Protein AF-A0A6J4CYH5-F1 (afdb_monomer_lite)

Organism: NCBI:txid104628

Secondary structure (DSSP, 8-state):
----EEEEEES-S-SHHHHHHHHHHHHHHHTT-EEEEEES--TTPPP-SSEE---SHHHHHHHHHHHHHHHHHHHT-TTPPSSS---------THHHHHHHH--SEE-

Foldseek 3Di:
DPAAEEEEEEADCDDDVNVVSVVVQVVCVVVVGRAAYEYLAC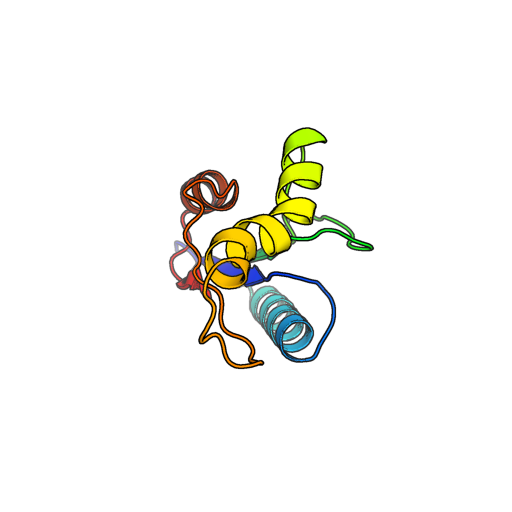VVHDDDPRYHYDDDPVSNVCSVCVQVVQCVVVVPDPPDDDDPDTNPPDPDDPVVVVCVVRVGPYYD

Radius of gyration: 15.73 Å; chains: 1; bounding box: 41×25×41 Å

pLDDT: mean 86.73, std 9.25, range [44.91, 97.38]

Structure (mmCIF, N/CA/C/O backbone):
data_AF-A0A6J4CYH5-F1
#
_entry.id   AF-A0A6J4CYH5-F1
#
loop_
_atom_site.group_PDB
_atom_site.id
_atom_site.type_symbol
_atom_site.label_atom_id
_atom_site.label_alt_id
_atom_site.label_comp_id
_atom_site.label_asym_id
_atom_site.label_entity_id
_atom_site.label_seq_id
_atom_site.pdbx_PDB_ins_code
_atom_site.Cartn_x
_atom_site.Cartn_y
_atom_site.Cartn_z
_atom_site.occupancy
_atom_site.B_iso_or_equiv
_atom_site.auth_seq_id
_atom_site.auth_comp_id
_atom_site.auth_asym_id
_atom_site.auth_atom_id
_atom_site.pdbx_PDB_model_num
ATOM 1 N N . MET A 1 1 ? -22.403 -7.955 15.037 1.00 44.91 1 MET A N 1
ATOM 2 C CA . MET A 1 1 ? -22.289 -8.543 13.686 1.00 44.91 1 MET A CA 1
ATOM 3 C C . MET A 1 1 ? -20.928 -8.140 13.144 1.00 44.91 1 MET A C 1
ATOM 5 O O . MET A 1 1 ? -20.676 -6.944 13.072 1.00 44.91 1 MET A O 1
ATOM 9 N N . LEU A 1 2 ? -20.018 -9.087 12.901 1.00 56.19 2 LEU A N 1
ATOM 10 C CA . LEU A 1 2 ? -18.720 -8.778 12.287 1.00 56.19 2 LEU A CA 1
ATOM 11 C C . LEU A 1 2 ? -18.996 -8.255 10.870 1.00 56.19 2 LEU A C 1
ATOM 13 O O . LEU A 1 2 ? -19.518 -8.988 10.037 1.00 56.19 2 LEU A O 1
ATOM 17 N N . GLY A 1 3 ? -18.769 -6.960 10.646 1.00 81.81 3 GLY A N 1
ATOM 18 C CA . GLY A 1 3 ? -18.928 -6.342 9.331 1.00 81.81 3 GLY A CA 1
ATOM 19 C C . GLY A 1 3 ? -17.804 -6.782 8.395 1.00 81.81 3 GLY A C 1
ATOM 20 O O . GLY A 1 3 ? -16.658 -6.872 8.826 1.00 81.81 3 GLY A O 1
ATOM 21 N N . MET A 1 4 ? -18.146 -7.053 7.134 1.00 92.62 4 MET A N 1
ATOM 22 C CA . MET A 1 4 ? -17.206 -7.467 6.088 1.00 92.62 4 MET A CA 1
ATOM 23 C C . MET A 1 4 ? -16.087 -6.436 5.895 1.00 92.62 4 MET A C 1
ATOM 25 O O . MET A 1 4 ? -16.358 -5.238 5.751 1.00 92.62 4 MET A O 1
ATOM 29 N N . LYS A 1 5 ? -14.847 -6.922 5.829 1.00 96.31 5 LYS A N 1
ATOM 30 C CA . LYS A 1 5 ? -13.636 -6.143 5.582 1.00 96.31 5 LYS A CA 1
ATOM 31 C C . LYS A 1 5 ? -13.126 -6.332 4.165 1.00 96.31 5 LYS A C 1
ATOM 33 O O . LYS A 1 5 ? -12.883 -7.453 3.722 1.00 96.31 5 LYS A O 1
ATOM 38 N N . VAL A 1 6 ? -12.888 -5.222 3.479 1.00 97.25 6 VAL A N 1
ATOM 39 C CA . VAL A 1 6 ? -12.366 -5.206 2.110 1.00 97.25 6 VAL A CA 1
ATOM 40 C C . VAL A 1 6 ? -11.025 -4.494 2.089 1.00 97.25 6 VAL A C 1
ATOM 42 O O . VAL A 1 6 ? -10.894 -3.383 2.601 1.00 97.25 6 VAL A O 1
ATOM 45 N N . LEU A 1 7 ? -10.033 -5.111 1.459 1.00 97.00 7 LEU A N 1
ATOM 46 C CA . LEU A 1 7 ? -8.740 -4.497 1.202 1.00 97.00 7 LEU A CA 1
ATOM 47 C C . LEU A 1 7 ? -8.494 -4.383 -0.302 1.00 97.00 7 LEU A C 1
ATOM 49 O O . LEU A 1 7 ? -8.408 -5.391 -0.996 1.00 97.00 7 LEU A O 1
ATOM 53 N N . HIS A 1 8 ? -8.298 -3.157 -0.778 1.00 95.62 8 HIS A N 1
ATOM 54 C CA . HIS A 1 8 ? -7.874 -2.882 -2.144 1.00 95.62 8 HIS A CA 1
ATOM 55 C C . HIS A 1 8 ? -6.347 -2.787 -2.223 1.00 95.62 8 HIS A C 1
ATOM 57 O O . HIS A 1 8 ? -5.745 -1.974 -1.517 1.00 95.62 8 HIS A O 1
ATOM 63 N N . LEU A 1 9 ? -5.709 -3.575 -3.083 1.00 92.75 9 LEU A N 1
ATOM 64 C CA . LEU A 1 9 ? -4.281 -3.480 -3.370 1.00 92.75 9 LEU A CA 1
ATOM 65 C C . LEU A 1 9 ? -4.077 -2.646 -4.625 1.00 92.75 9 LEU A C 1
ATOM 67 O O . LEU A 1 9 ? -4.536 -2.997 -5.708 1.00 92.75 9 LEU A O 1
ATOM 71 N N . ASN A 1 10 ? -3.366 -1.532 -4.494 1.00 91.00 10 ASN A N 1
ATOM 72 C CA . ASN A 1 10 ? -3.193 -0.616 -5.602 1.00 91.00 10 ASN A CA 1
ATOM 73 C C . ASN A 1 10 ? -1.739 -0.144 -5.715 1.00 91.00 10 ASN A C 1
ATOM 75 O O . ASN A 1 10 ? -1.071 0.156 -4.727 1.00 91.00 10 ASN A O 1
ATOM 79 N N . ALA A 1 11 ? -1.220 -0.104 -6.940 1.00 86.31 11 ALA A N 1
ATOM 80 C CA . ALA A 1 11 ? 0.177 0.244 -7.175 1.00 86.31 11 ALA A CA 1
ATOM 81 C C . ALA A 1 11 ? 0.420 1.758 -7.075 1.00 86.31 11 ALA A C 1
ATOM 83 O O . ALA A 1 11 ? 1.480 2.176 -6.621 1.00 86.31 11 ALA A O 1
ATOM 84 N N . THR A 1 12 ? -0.559 2.562 -7.493 1.00 85.81 12 THR A N 1
ATOM 85 C CA . THR A 1 12 ? -0.471 4.023 -7.641 1.00 85.81 12 THR A CA 1
ATOM 86 C C . THR A 1 12 ? -1.830 4.667 -7.354 1.00 85.81 12 THR A C 1
ATOM 88 O O . THR A 1 12 ? -2.854 3.991 -7.336 1.00 85.81 12 THR A O 1
ATOM 91 N N . LEU A 1 13 ? -1.868 5.984 -7.171 1.00 86.50 13 LEU A N 1
ATOM 92 C CA . LEU A 1 13 ? -3.104 6.772 -7.103 1.00 86.50 13 LEU A CA 1
ATOM 93 C C . LEU A 1 13 ? -3.591 7.276 -8.469 1.00 86.50 13 LEU A C 1
ATOM 95 O O . LEU A 1 13 ? -4.684 7.836 -8.578 1.00 86.50 13 LEU A O 1
ATOM 99 N N . THR A 1 14 ? -2.793 7.098 -9.518 1.00 86.38 14 THR A N 1
ATOM 100 C CA . THR A 1 14 ? -3.053 7.657 -10.847 1.00 86.38 14 THR A CA 1
ATOM 101 C C . THR A 1 14 ? -3.501 6.593 -11.850 1.00 86.38 14 THR A C 1
ATOM 103 O O . THR A 1 14 ? -3.200 5.408 -11.721 1.00 86.38 14 THR A O 1
ATOM 106 N N . GLY A 1 15 ? -4.235 7.022 -12.879 1.00 88.69 15 GLY A N 1
ATOM 107 C CA . GLY A 1 15 ? -4.754 6.140 -13.927 1.00 88.69 15 GLY A CA 1
ATOM 108 C C . GLY A 1 15 ? -6.134 5.547 -13.623 1.00 88.69 15 GLY A C 1
ATOM 109 O O . GLY A 1 15 ? -6.641 5.609 -12.504 1.00 88.69 15 GLY A O 1
ATOM 110 N N . GLY A 1 16 ? -6.767 4.983 -14.656 1.00 92.19 16 GLY A N 1
ATOM 111 C CA . GLY A 1 16 ? -8.169 4.554 -14.600 1.00 92.19 16 GLY A CA 1
ATOM 112 C C . GLY A 1 16 ? -8.444 3.457 -13.570 1.00 92.19 16 GLY A C 1
ATOM 113 O O . GLY A 1 16 ? -9.396 3.571 -12.804 1.00 92.19 16 GLY A O 1
ATOM 114 N N . ALA A 1 17 ? -7.585 2.436 -13.500 1.00 90.50 17 ALA A N 1
ATOM 115 C CA . ALA A 1 17 ? -7.743 1.330 -12.553 1.00 90.50 17 ALA A CA 1
ATOM 116 C C . ALA A 1 17 ? -7.630 1.799 -11.092 1.00 90.50 17 ALA A C 1
ATOM 118 O O . ALA A 1 17 ? -8.476 1.462 -10.266 1.00 90.50 17 ALA A O 1
ATOM 119 N N . ALA A 1 18 ? -6.642 2.648 -10.794 1.00 91.06 18 ALA A N 1
ATOM 120 C CA . ALA A 1 18 ? -6.465 3.217 -9.463 1.00 91.06 18 ALA A CA 1
ATOM 121 C C . ALA A 1 18 ? -7.669 4.066 -9.039 1.00 91.06 18 ALA A C 1
ATOM 123 O O . ALA A 1 18 ? -8.182 3.932 -7.929 1.00 91.06 18 ALA A O 1
ATOM 124 N N . GLN A 1 19 ? -8.160 4.912 -9.946 1.00 92.62 19 GLN A N 1
ATOM 125 C CA . GLN A 1 19 ? -9.326 5.755 -9.693 1.00 92.62 19 GLN A CA 1
ATOM 126 C C . GLN A 1 19 ? -10.610 4.933 -9.530 1.00 92.62 19 GLN A C 1
ATOM 128 O O . GLN A 1 19 ? -11.433 5.254 -8.675 1.00 92.62 19 GLN A O 1
ATOM 133 N N . ALA A 1 20 ? -10.781 3.850 -10.291 1.00 95.19 20 ALA A N 1
ATOM 134 C CA . ALA A 1 20 ? -11.899 2.927 -10.116 1.00 95.19 20 ALA A CA 1
ATOM 135 C C . ALA A 1 20 ? -11.863 2.245 -8.737 1.00 95.19 20 ALA A C 1
ATOM 137 O O . ALA A 1 20 ? -12.881 2.231 -8.044 1.00 95.19 20 ALA A O 1
ATOM 138 N N . ALA A 1 21 ? -10.692 1.768 -8.302 1.00 95.31 21 ALA A N 1
ATOM 139 C CA . ALA A 1 21 ? -10.515 1.173 -6.978 1.00 95.31 21 ALA A CA 1
ATOM 140 C C . ALA A 1 21 ? -10.820 2.172 -5.847 1.00 95.31 21 ALA A C 1
ATOM 142 O O . ALA A 1 21 ? -11.528 1.833 -4.902 1.00 95.31 21 ALA A O 1
ATOM 143 N N . LEU A 1 22 ? -10.367 3.426 -5.964 1.00 94.25 22 LEU A N 1
ATOM 144 C CA . LEU A 1 22 ? -10.680 4.479 -4.988 1.00 94.25 22 LEU A CA 1
ATOM 145 C C . LEU A 1 22 ? -12.176 4.817 -4.952 1.00 94.25 22 LEU A C 1
ATOM 147 O O . LEU A 1 22 ? -12.749 4.962 -3.874 1.00 94.25 22 LEU A O 1
ATOM 151 N N . ARG A 1 23 ? -12.841 4.911 -6.110 1.00 96.00 23 ARG A N 1
ATOM 152 C CA . ARG A 1 23 ? -14.298 5.127 -6.170 1.00 96.00 23 ARG A CA 1
ATOM 153 C C . ARG A 1 23 ? -15.057 3.996 -5.484 1.00 96.00 23 ARG A C 1
ATOM 155 O O . ARG A 1 23 ? -15.986 4.271 -4.726 1.00 96.00 23 ARG A O 1
ATOM 162 N N . LEU A 1 24 ? -14.645 2.750 -5.717 1.00 96.56 24 LEU A N 1
ATOM 163 C CA . LEU A 1 24 ? -15.225 1.583 -5.059 1.00 96.56 24 LEU A CA 1
ATOM 164 C C . LEU A 1 24 ? -15.011 1.642 -3.542 1.00 96.56 24 LEU A C 1
ATOM 166 O O . LEU A 1 24 ? -15.974 1.508 -2.791 1.00 96.56 24 LEU A O 1
ATOM 170 N N . HIS A 1 25 ? -13.787 1.931 -3.100 1.00 96.38 25 HIS A N 1
ATOM 171 C CA . HIS A 1 25 ? -13.448 2.120 -1.691 1.00 96.38 25 HIS A CA 1
ATOM 172 C C . HIS A 1 25 ? -14.371 3.140 -1.003 1.00 96.38 25 HIS A C 1
ATOM 174 O O . HIS A 1 25 ? -15.001 2.831 0.010 1.00 96.38 25 HIS A O 1
ATOM 180 N N . TYR A 1 26 ? -14.524 4.338 -1.575 1.00 96.31 26 TYR A N 1
ATOM 181 C CA . TYR A 1 26 ? -15.390 5.370 -0.998 1.00 96.31 26 TYR A CA 1
ATOM 182 C C . TYR A 1 26 ? -16.876 4.990 -1.024 1.00 96.31 26 TYR A C 1
ATOM 184 O O . TYR A 1 26 ? -17.604 5.290 -0.075 1.00 96.31 26 TYR A O 1
ATOM 192 N N . ALA A 1 27 ? -17.341 4.310 -2.075 1.00 97.38 27 ALA A N 1
ATOM 193 C CA . ALA A 1 27 ? -18.715 3.821 -2.149 1.00 97.38 27 ALA A CA 1
ATOM 194 C C . ALA A 1 27 ? -19.010 2.769 -1.065 1.00 97.38 27 ALA A C 1
ATOM 196 O O . ALA A 1 27 ? -20.068 2.825 -0.436 1.00 97.38 27 ALA A O 1
ATOM 197 N N . LEU A 1 28 ? -18.065 1.859 -0.806 1.00 96.50 28 LEU A N 1
ATOM 198 C CA . LEU A 1 28 ? -18.150 0.859 0.260 1.00 96.50 28 LEU A CA 1
ATOM 199 C C . LEU A 1 28 ? -18.190 1.516 1.644 1.00 96.50 28 LEU A C 1
ATOM 201 O O . LEU A 1 28 ? -19.086 1.210 2.433 1.00 96.50 28 LEU A O 1
ATOM 205 N N . LEU A 1 29 ? -17.303 2.484 1.908 1.00 96.31 29 LEU A N 1
ATOM 206 C CA . LEU A 1 29 ? -17.324 3.253 3.158 1.00 96.31 29 LEU A CA 1
ATOM 207 C C . LEU A 1 29 ? -18.673 3.955 3.373 1.00 96.31 29 LEU A C 1
ATOM 209 O O . LEU A 1 29 ? -19.239 3.885 4.461 1.00 96.31 29 LEU A O 1
ATOM 213 N N . LYS A 1 30 ? -19.241 4.571 2.327 1.00 96.81 30 LYS A N 1
ATOM 214 C CA . LYS A 1 30 ? -20.562 5.226 2.389 1.00 96.81 30 LYS A CA 1
ATOM 215 C C . LYS A 1 30 ? -21.701 4.247 2.707 1.00 96.81 30 LYS A C 1
ATOM 217 O O . LYS A 1 30 ? -22.736 4.662 3.223 1.00 96.81 30 LYS A O 1
ATOM 222 N N . LYS A 1 31 ? -21.529 2.960 2.402 1.00 95.44 31 LYS A N 1
ATOM 223 C CA . LYS A 1 31 ? -22.471 1.881 2.739 1.00 95.44 31 LYS A CA 1
ATOM 224 C C . LYS A 1 31 ? -22.187 1.228 4.097 1.00 95.44 31 LYS A C 1
ATOM 226 O O . LYS A 1 31 ? -22.872 0.276 4.448 1.00 95.44 31 LYS A O 1
ATOM 231 N N . GLY A 1 32 ? -21.217 1.738 4.859 1.00 94.88 32 GLY A N 1
ATOM 232 C CA . GLY A 1 32 ? -20.848 1.207 6.172 1.00 94.88 32 GLY A CA 1
ATOM 233 C C . GLY A 1 32 ? -19.985 -0.057 6.119 1.00 94.88 32 GLY A C 1
ATOM 234 O O . GLY A 1 32 ? -19.856 -0.737 7.132 1.00 94.88 32 GLY A O 1
ATOM 235 N N . VAL A 1 33 ? -19.403 -0.386 4.960 1.00 95.44 33 VAL A N 1
ATOM 236 C CA . VAL A 1 33 ? -18.476 -1.519 4.809 1.00 95.44 33 VAL A CA 1
ATOM 237 C C . VAL A 1 33 ? -17.075 -1.094 5.239 1.00 95.44 33 VAL A C 1
ATOM 239 O O . VAL A 1 33 ? -16.622 0.006 4.911 1.00 95.44 33 VAL A O 1
ATOM 242 N N . ASP A 1 34 ? -16.364 -1.975 5.943 1.00 96.00 34 ASP A N 1
ATOM 243 C CA . ASP A 1 34 ? -15.022 -1.696 6.440 1.00 96.00 34 ASP A CA 1
ATOM 244 C C . ASP A 1 34 ? -13.987 -1.847 5.314 1.00 96.00 34 ASP A C 1
ATOM 246 O O . ASP A 1 34 ? -13.435 -2.918 5.076 1.00 96.00 34 ASP A O 1
ATOM 250 N N . SER A 1 35 ? -13.775 -0.775 4.550 1.00 96.81 35 SER A N 1
ATOM 251 C CA . SER A 1 35 ? -12.882 -0.777 3.389 1.00 96.81 35 SER A CA 1
ATOM 252 C C . SER A 1 35 ? -11.552 -0.081 3.687 1.00 96.81 35 SER A C 1
ATOM 254 O O . SER A 1 35 ? -11.508 0.949 4.370 1.00 96.81 35 SER A O 1
ATOM 256 N N . TYR A 1 36 ? -10.475 -0.632 3.129 1.00 96.38 36 TYR A N 1
ATOM 257 C CA . TYR A 1 36 ? -9.104 -0.139 3.206 1.00 96.38 36 TYR A CA 1
ATOM 258 C C . TYR A 1 36 ? -8.437 -0.184 1.833 1.00 96.38 36 TYR A C 1
ATOM 260 O O . TYR A 1 36 ? -8.766 -1.020 0.995 1.00 96.38 36 TYR A O 1
ATOM 268 N N . VAL A 1 37 ? -7.445 0.673 1.623 1.00 94.94 37 VAL A N 1
ATOM 269 C CA . VAL A 1 37 ? -6.585 0.673 0.436 1.00 94.94 37 VAL A CA 1
ATOM 270 C C . VAL A 1 37 ? -5.140 0.560 0.890 1.00 94.94 37 VAL A C 1
ATOM 272 O O . VAL A 1 37 ? -4.708 1.305 1.764 1.00 94.94 37 VAL A O 1
ATOM 275 N N . TRP A 1 38 ? -4.373 -0.341 0.288 1.00 93.25 38 TRP A N 1
ATOM 276 C CA . TRP A 1 38 ? -2.920 -0.352 0.381 1.00 93.25 38 TRP A CA 1
ATOM 277 C C . TRP A 1 38 ? -2.313 0.168 -0.917 1.00 93.25 38 TRP A C 1
ATOM 279 O O . TRP A 1 38 ? -2.537 -0.400 -1.985 1.00 93.25 38 TRP A O 1
ATOM 289 N N . LEU A 1 39 ? -1.508 1.220 -0.807 1.00 90.38 39 LEU A N 1
ATOM 290 C CA . LEU A 1 39 ? -0.748 1.809 -1.898 1.00 90.38 39 LEU A CA 1
ATOM 291 C C . LEU A 1 39 ? 0.703 1.350 -1.840 1.00 90.38 39 LEU A C 1
ATOM 293 O O . LEU A 1 39 ? 1.374 1.520 -0.821 1.00 90.38 39 LEU A O 1
ATOM 297 N N . GLN A 1 40 ? 1.197 0.795 -2.944 1.00 86.06 40 GLN A N 1
ATOM 298 C CA . GLN A 1 40 ? 2.608 0.440 -3.074 1.00 86.06 40 GLN A CA 1
ATOM 299 C C . GLN A 1 40 ? 3.479 1.687 -3.254 1.00 86.06 40 GLN A C 1
ATOM 301 O O . GLN A 1 40 ? 4.448 1.862 -2.518 1.00 86.06 40 GLN A O 1
ATOM 306 N N . ASP A 1 41 ? 3.134 2.549 -4.210 1.00 81.31 41 ASP A N 1
ATOM 307 C CA . ASP A 1 41 ? 3.805 3.823 -4.433 1.00 81.31 41 ASP A CA 1
ATOM 308 C C . ASP A 1 41 ? 2.970 4.973 -3.855 1.00 81.31 41 ASP A C 1
ATOM 310 O O . ASP A 1 41 ? 1.792 5.140 -4.170 1.00 81.31 41 ASP A O 1
ATOM 314 N N . LEU A 1 42 ? 3.602 5.761 -2.986 1.00 74.44 42 LEU A N 1
ATOM 315 C CA . LEU A 1 42 ? 3.002 6.912 -2.315 1.00 74.44 42 LEU A CA 1
ATOM 316 C C . LEU A 1 42 ? 3.354 8.242 -2.987 1.00 74.44 42 LEU A C 1
ATOM 318 O O . LEU A 1 42 ? 3.078 9.287 -2.400 1.00 74.44 42 LEU A O 1
ATOM 322 N N . GLN A 1 43 ? 3.981 8.243 -4.169 1.00 67.94 43 GLN A N 1
ATOM 323 C CA . GLN A 1 43 ? 4.290 9.477 -4.894 1.00 67.94 43 GLN A CA 1
ATOM 324 C C . GLN A 1 43 ? 3.045 10.369 -5.029 1.00 67.94 43 GLN A C 1
ATOM 326 O O . GLN A 1 43 ? 2.088 10.037 -5.725 1.00 67.94 43 GLN A O 1
ATOM 331 N N . GLY A 1 44 ? 3.059 11.501 -4.316 1.00 62.28 44 GLY A N 1
ATOM 332 C CA . GLY A 1 44 ? 1.968 12.481 -4.292 1.00 62.28 44 GLY A CA 1
ATOM 333 C C . GLY A 1 44 ? 0.718 12.078 -3.495 1.00 62.28 44 GLY A C 1
ATOM 334 O O . GLY A 1 44 ? -0.266 12.810 -3.518 1.00 62.28 44 GLY A O 1
ATOM 335 N N . GLY A 1 45 ? 0.727 10.939 -2.796 1.00 65.69 45 GLY A N 1
ATOM 336 C CA . GLY A 1 45 ? -0.424 10.421 -2.060 1.00 65.69 45 GLY A CA 1
ATOM 337 C C . GLY A 1 45 ? -0.493 10.837 -0.595 1.00 65.69 45 GLY A C 1
ATOM 338 O O . GLY A 1 45 ? 0.505 10.782 0.123 1.00 65.69 45 GLY A O 1
ATOM 339 N N . VAL A 1 46 ? -1.696 11.181 -0.127 1.00 75.00 46 VAL A N 1
ATOM 340 C CA . VAL A 1 46 ? -1.971 11.426 1.295 1.00 75.00 46 VAL A CA 1
ATOM 341 C C . VAL A 1 46 ? -2.426 10.124 1.951 1.00 75.00 46 VAL A C 1
ATOM 343 O O . VAL A 1 46 ? -3.439 9.541 1.566 1.00 75.00 46 VAL A O 1
ATOM 346 N N . LEU A 1 47 ? -1.661 9.663 2.942 1.00 82.69 47 LEU A N 1
ATOM 347 C CA . LEU A 1 47 ? -2.055 8.546 3.800 1.00 82.69 47 LEU A CA 1
ATOM 348 C C . LEU A 1 47 ? -3.186 8.975 4.740 1.00 82.69 47 LEU A C 1
ATOM 350 O O . LEU A 1 47 ? -3.209 10.106 5.220 1.00 82.69 47 LEU A O 1
ATOM 354 N N . SER A 1 48 ? -4.081 8.045 5.051 1.00 86.50 48 SER A N 1
ATOM 355 C CA . SER A 1 48 ? -5.140 8.217 6.045 1.00 86.50 48 SER A CA 1
ATOM 356 C C . SER A 1 48 ? -5.326 6.928 6.844 1.00 86.50 48 SER A C 1
ATOM 358 O O . SER A 1 48 ? -4.640 5.931 6.610 1.00 86.50 48 SER A O 1
ATOM 360 N N . ASP A 1 49 ? -6.287 6.909 7.765 1.00 89.81 49 ASP A N 1
ATOM 361 C CA . ASP A 1 49 ? -6.613 5.700 8.532 1.00 89.81 49 ASP A CA 1
ATOM 362 C C . ASP A 1 49 ? -7.115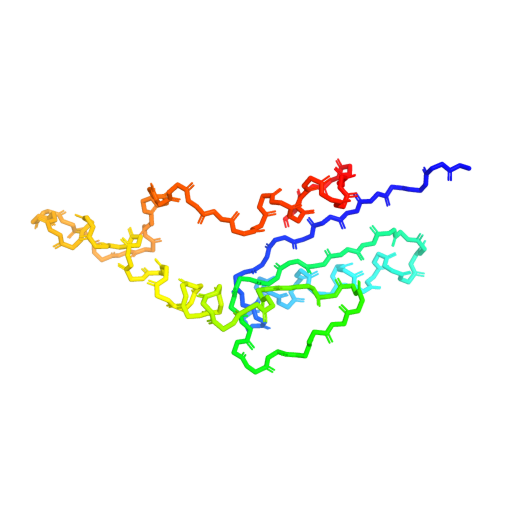 4.546 7.652 1.00 89.81 49 ASP A C 1
ATOM 364 O O . ASP A 1 49 ? -7.051 3.381 8.049 1.00 89.81 49 ASP A O 1
ATOM 368 N N . ARG A 1 50 ? -7.602 4.863 6.445 1.00 93.19 50 ARG A N 1
ATOM 369 C CA . ARG A 1 50 ? -8.148 3.897 5.482 1.00 93.19 50 ARG A CA 1
ATOM 370 C C . ARG A 1 50 ? -7.316 3.758 4.209 1.00 93.19 50 ARG A C 1
ATOM 372 O O . ARG A 1 50 ? -7.488 2.779 3.493 1.00 93.19 50 ARG A O 1
ATOM 379 N N . ILE A 1 51 ? -6.398 4.687 3.945 1.00 93.31 51 ILE A N 1
ATOM 380 C CA . ILE A 1 51 ? -5.463 4.642 2.816 1.00 93.31 51 ILE A CA 1
ATOM 381 C C . ILE A 1 51 ? -4.050 4.495 3.375 1.00 93.31 51 ILE A C 1
ATOM 383 O O . ILE A 1 51 ? -3.453 5.434 3.899 1.00 93.31 51 ILE A O 1
ATOM 387 N N . LEU A 1 52 ? -3.531 3.279 3.282 1.00 92.25 52 LEU A N 1
ATOM 388 C CA . LEU A 1 52 ? -2.304 2.818 3.908 1.00 92.25 52 LEU A CA 1
ATOM 389 C C . LEU A 1 52 ? -1.190 2.651 2.874 1.00 92.25 52 LEU A C 1
ATOM 391 O O . LEU A 1 52 ? -1.435 2.495 1.683 1.00 92.25 52 LEU A O 1
ATOM 395 N N . GLY A 1 53 ? 0.051 2.623 3.347 1.00 90.56 53 GLY A N 1
ATOM 396 C CA . GLY A 1 53 ? 1.210 2.341 2.511 1.00 90.56 53 GLY A CA 1
ATOM 397 C C . GLY A 1 53 ? 2.500 2.245 3.325 1.00 90.56 53 GLY A C 1
ATOM 398 O O . GLY A 1 53 ? 2.464 2.277 4.565 1.00 90.56 53 GLY A O 1
ATOM 399 N N . PRO A 1 54 ? 3.657 2.135 2.652 1.00 87.25 54 PRO A N 1
ATOM 400 C CA . PRO A 1 54 ? 4.965 2.063 3.289 1.00 87.25 54 PRO A CA 1
ATOM 401 C C . PRO A 1 54 ? 5.227 3.260 4.216 1.00 87.25 54 PRO A C 1
ATOM 403 O O . PRO A 1 54 ? 5.237 4.414 3.786 1.00 87.25 54 PRO A O 1
ATOM 406 N N . ARG A 1 55 ? 5.479 2.998 5.505 1.00 82.81 55 ARG A N 1
ATOM 407 C CA . ARG A 1 55 ? 5.699 4.062 6.504 1.00 82.81 55 ARG A CA 1
ATOM 408 C C . ARG A 1 55 ? 7.169 4.457 6.665 1.00 82.81 55 ARG A C 1
ATOM 410 O O . ARG A 1 55 ? 7.464 5.642 6.799 1.00 82.81 55 ARG A O 1
ATOM 417 N N . THR A 1 56 ? 8.093 3.496 6.632 1.00 84.50 56 THR A N 1
ATOM 418 C CA . THR A 1 56 ? 9.525 3.765 6.855 1.00 84.50 56 THR A CA 1
ATOM 419 C C . THR A 1 56 ? 10.212 4.284 5.592 1.00 84.50 56 THR A C 1
ATOM 421 O O . THR A 1 56 ? 9.813 3.952 4.476 1.00 84.50 56 THR A O 1
ATOM 424 N N . ARG A 1 57 ? 11.281 5.079 5.756 1.00 83.25 57 ARG A N 1
ATOM 425 C CA . ARG A 1 57 ? 12.078 5.598 4.626 1.00 83.25 57 ARG A CA 1
ATOM 426 C C . ARG A 1 57 ? 12.617 4.468 3.742 1.00 83.25 57 ARG A C 1
ATOM 428 O O . ARG A 1 57 ? 12.508 4.550 2.525 1.00 83.25 57 ARG A O 1
ATOM 435 N N . LEU A 1 58 ? 13.104 3.390 4.361 1.00 84.12 58 LEU A N 1
ATOM 436 C CA . LEU A 1 58 ? 13.582 2.198 3.655 1.00 84.12 58 LEU A CA 1
ATOM 437 C C . LEU A 1 58 ? 12.464 1.505 2.869 1.00 84.12 58 LEU A C 1
ATOM 439 O O . LEU A 1 58 ? 12.647 1.194 1.699 1.00 84.12 58 LEU A O 1
ATOM 443 N N . ALA A 1 59 ? 11.287 1.308 3.471 1.00 82.69 59 ALA A N 1
ATOM 444 C CA . ALA A 1 59 ? 10.168 0.667 2.783 1.00 82.69 59 ALA A CA 1
ATOM 445 C C . ALA A 1 59 ? 9.650 1.513 1.609 1.00 82.69 59 ALA A C 1
ATOM 447 O O . ALA A 1 59 ? 9.286 0.960 0.572 1.00 82.69 59 ALA A O 1
ATOM 448 N N . LYS A 1 60 ? 9.652 2.845 1.744 1.00 83.38 60 LYS A N 1
ATOM 449 C CA . LYS A 1 60 ? 9.325 3.768 0.648 1.00 83.38 60 LYS A CA 1
ATOM 450 C C . LYS A 1 60 ? 10.336 3.658 -0.493 1.00 83.38 60 LYS A C 1
ATOM 452 O O . LYS A 1 60 ? 9.932 3.442 -1.629 1.00 83.38 60 LYS A O 1
ATOM 457 N N . ALA A 1 61 ? 11.634 3.720 -0.188 1.00 84.88 61 ALA A N 1
ATOM 458 C CA . ALA A 1 61 ? 12.694 3.580 -1.187 1.00 84.88 61 ALA A CA 1
ATOM 459 C C . ALA A 1 61 ? 12.621 2.228 -1.919 1.00 84.88 61 ALA A C 1
ATOM 461 O O . ALA A 1 61 ? 12.620 2.186 -3.147 1.00 84.88 61 ALA A O 1
ATOM 462 N N . LEU A 1 62 ? 12.456 1.127 -1.179 1.00 84.56 62 LEU A N 1
ATOM 463 C CA . LEU A 1 62 ? 12.275 -0.205 -1.761 1.00 84.56 62 LEU A CA 1
ATOM 464 C C . LEU A 1 62 ? 11.037 -0.283 -2.660 1.00 84.56 62 LEU A C 1
ATOM 466 O O . LEU A 1 62 ? 11.094 -0.902 -3.719 1.00 84.56 62 LEU A O 1
ATOM 470 N N . SER A 1 63 ? 9.931 0.358 -2.274 1.00 82.56 63 SER A N 1
ATOM 471 C CA . SER A 1 63 ? 8.699 0.349 -3.073 1.00 82.56 63 SER A CA 1
ATOM 472 C C . SER A 1 63 ? 8.860 1.092 -4.401 1.00 82.56 63 SER A C 1
ATOM 474 O O . SER A 1 63 ? 8.344 0.620 -5.411 1.00 82.56 63 SER A O 1
ATOM 476 N N . LEU A 1 64 ? 9.641 2.179 -4.419 1.00 83.44 64 LEU A N 1
ATOM 477 C CA . LEU A 1 64 ? 10.003 2.915 -5.637 1.00 83.44 64 LEU A CA 1
ATOM 478 C C . LEU A 1 64 ? 10.950 2.123 -6.548 1.00 83.44 64 L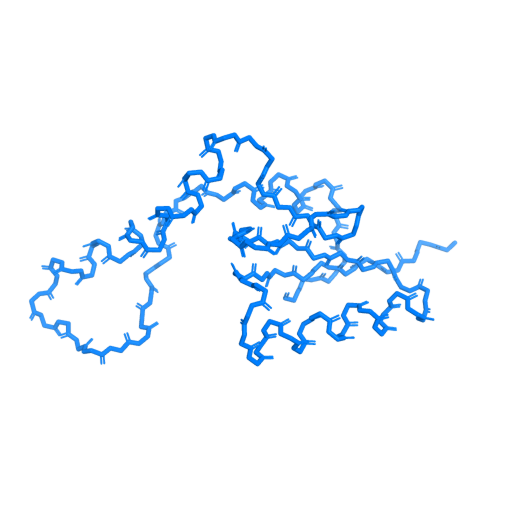EU A C 1
ATOM 480 O O . LEU A 1 64 ? 10.837 2.182 -7.770 1.00 83.44 64 LEU A O 1
ATOM 484 N N . MET A 1 65 ? 11.888 1.372 -5.965 1.00 85.81 65 MET A N 1
ATOM 485 C CA . MET A 1 65 ? 12.858 0.576 -6.724 1.00 85.81 65 MET A CA 1
ATOM 486 C C . MET A 1 65 ? 12.276 -0.742 -7.246 1.00 85.81 65 MET A C 1
ATOM 488 O O . MET A 1 65 ? 12.748 -1.277 -8.252 1.00 85.81 65 MET A O 1
ATOM 492 N N . ARG A 1 66 ? 11.241 -1.269 -6.587 1.00 84.56 66 ARG A N 1
ATOM 493 C CA . ARG A 1 66 ? 10.647 -2.575 -6.888 1.00 84.56 66 ARG A CA 1
ATOM 494 C C . ARG A 1 66 ? 10.287 -2.788 -8.364 1.00 84.56 66 ARG A C 1
ATOM 496 O O . ARG A 1 66 ? 10.691 -3.823 -8.885 1.00 84.56 66 ARG A O 1
ATOM 503 N N . PRO A 1 67 ? 9.629 -1.855 -9.082 1.00 83.00 67 PRO A N 1
ATOM 504 C CA . PRO A 1 67 ? 9.297 -2.054 -10.495 1.00 83.00 67 PRO A CA 1
ATOM 505 C C . PRO A 1 67 ? 10.517 -2.290 -11.395 1.00 83.00 67 PRO A C 1
ATOM 507 O O . PRO A 1 67 ? 10.404 -2.959 -12.421 1.00 83.00 67 PRO A O 1
ATOM 510 N N . TYR A 1 68 ? 11.680 -1.743 -11.031 1.00 86.12 68 TYR A N 1
ATOM 511 C CA . TYR A 1 68 ? 12.926 -1.931 -11.773 1.00 86.12 68 TYR A 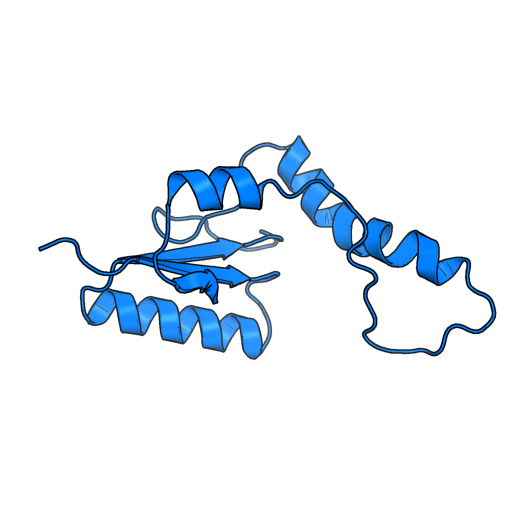CA 1
ATOM 512 C C . TYR A 1 68 ? 13.562 -3.282 -11.455 1.00 86.12 68 TYR A C 1
ATOM 514 O O . TYR A 1 68 ? 13.967 -4.001 -12.365 1.00 86.12 68 TYR A O 1
ATOM 522 N N . LEU A 1 69 ? 13.585 -3.655 -10.175 1.00 86.62 69 LEU A N 1
ATOM 523 C CA . LEU A 1 69 ? 14.097 -4.946 -9.716 1.00 86.62 69 LEU A CA 1
ATOM 524 C C . LEU A 1 69 ? 13.260 -6.118 -10.251 1.00 86.62 69 LEU A C 1
ATOM 526 O O . LEU A 1 69 ? 13.811 -7.108 -10.726 1.00 86.62 69 LEU A O 1
ATOM 530 N N . ASP A 1 70 ? 11.934 -5.979 -10.264 1.00 85.88 70 ASP A N 1
ATOM 531 C CA . ASP A 1 70 ? 11.011 -6.967 -10.828 1.00 85.88 70 ASP A CA 1
ATOM 532 C C . ASP A 1 70 ? 11.240 -7.175 -12.340 1.00 85.88 70 ASP A C 1
ATOM 534 O O . ASP A 1 70 ? 11.101 -8.287 -12.854 1.00 85.88 70 ASP A O 1
ATOM 538 N N . LYS A 1 71 ? 11.654 -6.120 -13.056 1.00 84.75 71 LYS A N 1
ATOM 539 C CA . LYS A 1 71 ? 11.986 -6.178 -14.488 1.00 84.75 71 LYS A CA 1
ATOM 540 C C . LYS A 1 71 ? 13.408 -6.657 -14.772 1.00 84.75 71 LYS A C 1
ATOM 542 O O . LYS A 1 71 ? 13.652 -7.115 -15.886 1.00 84.75 71 LYS A O 1
ATOM 547 N N . ALA A 1 72 ? 14.336 -6.558 -13.820 1.00 86.94 72 ALA A N 1
ATOM 548 C CA . ALA A 1 72 ? 15.759 -6.797 -14.062 1.00 86.94 72 ALA A CA 1
ATOM 549 C C . ALA A 1 72 ? 16.063 -8.167 -14.709 1.00 86.94 72 ALA A C 1
ATOM 551 O O . ALA A 1 72 ? 16.761 -8.173 -15.725 1.00 86.94 72 ALA A O 1
ATOM 552 N N . PRO A 1 73 ? 15.487 -9.304 -14.262 1.00 86.19 73 PRO A N 1
ATOM 553 C CA . PRO A 1 73 ? 15.730 -10.592 -14.920 1.00 86.19 73 PRO A CA 1
ATOM 554 C C . PRO A 1 73 ? 15.222 -10.627 -16.366 1.00 86.19 73 PRO A C 1
ATOM 556 O O . PRO A 1 73 ? 15.850 -11.215 -17.242 1.00 86.19 73 PRO A O 1
ATOM 559 N N . VAL A 1 74 ? 14.104 -9.948 -16.641 1.00 85.44 74 VAL A N 1
ATOM 560 C CA . VAL A 1 74 ? 13.511 -9.869 -17.984 1.00 85.44 74 VAL A CA 1
ATOM 561 C C . VAL A 1 74 ? 14.380 -9.033 -18.926 1.00 85.44 74 VAL A C 1
ATOM 563 O O . VAL A 1 74 ? 14.418 -9.305 -20.124 1.00 85.44 74 VAL A O 1
ATOM 566 N N . LEU A 1 75 ? 15.098 -8.027 -18.413 1.00 83.62 75 LEU A N 1
ATOM 567 C CA . LEU A 1 75 ? 16.019 -7.216 -19.218 1.00 83.62 75 LEU A CA 1
ATOM 568 C C . LEU A 1 75 ? 17.211 -8.026 -19.743 1.00 83.62 75 LEU A C 1
ATOM 570 O O . LEU A 1 75 ? 17.712 -7.708 -20.819 1.00 83.62 75 LEU A O 1
ATOM 574 N N . LEU A 1 76 ? 17.617 -9.078 -19.028 1.00 86.38 76 LEU A N 1
ATOM 575 C CA . LEU A 1 76 ? 18.701 -9.978 -19.428 1.00 86.38 76 LEU A CA 1
ATOM 576 C C . LEU A 1 76 ? 18.261 -11.027 -20.464 1.00 86.38 76 LEU A C 1
ATOM 578 O O . LEU A 1 76 ? 19.105 -11.727 -21.018 1.00 86.38 76 LEU A O 1
ATOM 582 N N . TYR A 1 77 ? 16.959 -11.147 -20.753 1.00 87.69 77 TYR A N 1
ATOM 583 C CA . TYR A 1 77 ? 16.445 -12.119 -21.716 1.00 87.69 77 TYR A CA 1
ATOM 584 C C . TYR A 1 77 ? 16.488 -11.568 -23.158 1.00 87.69 77 TYR A C 1
ATOM 586 O O . TYR A 1 77 ? 15.713 -10.666 -23.498 1.00 87.69 77 TYR A O 1
ATOM 594 N N . PRO A 1 78 ? 17.328 -12.126 -24.054 1.00 86.56 78 PRO A N 1
ATOM 595 C CA . PRO A 1 78 ? 17.575 -11.548 -25.379 1.00 86.56 78 PRO A CA 1
ATOM 596 C C . PRO A 1 78 ? 16.369 -11.623 -26.325 1.00 86.56 78 PRO A C 1
ATOM 598 O O . PRO A 1 78 ? 16.257 -10.814 -27.239 1.00 86.56 78 PRO A O 1
ATOM 601 N N . LYS A 1 79 ? 15.430 -12.553 -26.100 1.00 89.56 79 LYS A N 1
ATOM 602 C CA . LYS A 1 79 ? 14.215 -12.711 -26.924 1.00 89.56 79 LYS A CA 1
ATOM 603 C C . LYS A 1 79 ? 12.990 -11.997 -26.336 1.00 89.56 79 LYS A C 1
ATOM 605 O O . LYS A 1 79 ? 11.855 -12.321 -26.691 1.00 89.56 79 LYS A O 1
ATOM 610 N N . ARG A 1 80 ? 13.181 -11.046 -25.411 1.00 86.25 80 ARG A N 1
ATOM 611 C CA . ARG A 1 80 ? 12.064 -10.300 -24.813 1.00 86.25 80 ARG A CA 1
ATOM 612 C C . ARG A 1 80 ? 11.328 -9.482 -25.878 1.00 86.25 80 ARG A C 1
ATOM 614 O O . ARG A 1 80 ? 11.946 -8.788 -26.683 1.00 86.25 80 ARG A O 1
ATOM 621 N N . LYS A 1 81 ? 9.996 -9.505 -25.844 1.00 84.56 81 LYS A N 1
ATOM 622 C CA . LYS A 1 81 ? 9.157 -8.582 -26.621 1.00 84.56 81 LYS A CA 1
ATOM 623 C C . LYS A 1 81 ? 8.806 -7.366 -25.765 1.00 84.56 81 LYS A C 1
ATOM 625 O O . LYS A 1 81 ? 8.679 -7.480 -24.546 1.00 84.56 81 LYS A O 1
ATOM 630 N N . LYS A 1 82 ? 8.645 -6.194 -26.389 1.00 80.62 82 LYS A N 1
ATOM 631 C CA . LYS A 1 82 ? 8.102 -5.015 -25.695 1.00 80.62 82 LYS A CA 1
ATOM 632 C C . LYS A 1 82 ? 6.653 -5.319 -25.294 1.00 80.62 82 LYS A C 1
ATOM 634 O O . LYS A 1 82 ? 5.853 -5.687 -26.145 1.00 80.62 82 LYS A O 1
ATOM 639 N N . GLY A 1 83 ? 6.338 -5.189 -24.009 1.00 81.12 83 GLY A N 1
ATOM 640 C CA . GLY A 1 83 ? 5.018 -5.486 -23.454 1.00 81.12 83 GLY A CA 1
ATOM 641 C C . GLY A 1 83 ? 4.938 -5.154 -21.964 1.00 81.12 83 GLY A C 1
ATOM 642 O O . GLY A 1 83 ? 5.925 -4.735 -21.360 1.00 81.12 83 GLY A O 1
ATOM 643 N N . THR A 1 84 ? 3.762 -5.351 -21.371 1.00 76.81 84 THR A N 1
ATOM 644 C CA . THR A 1 84 ? 3.457 -5.070 -19.954 1.00 76.81 84 THR A CA 1
ATOM 645 C C . THR A 1 84 ? 3.808 -6.224 -19.009 1.00 76.81 84 THR A C 1
ATOM 647 O O . THR A 1 84 ? 3.372 -6.238 -17.861 1.00 76.81 84 THR A O 1
ATOM 650 N N . PHE A 1 85 ? 4.606 -7.191 -19.469 1.00 82.19 85 PHE A N 1
ATOM 651 C CA . PHE A 1 85 ? 4.963 -8.362 -18.676 1.00 82.19 85 PHE A CA 1
ATOM 652 C C . PHE A 1 85 ? 5.800 -7.985 -17.447 1.00 82.19 85 PHE A C 1
ATOM 654 O O . PHE A 1 85 ? 6.773 -7.230 -17.541 1.00 82.19 85 PHE A O 1
ATOM 661 N N . ASN A 1 86 ? 5.428 -8.553 -16.304 1.00 76.56 86 ASN A N 1
ATOM 662 C CA . ASN A 1 86 ? 6.154 -8.444 -15.052 1.00 76.56 86 ASN A CA 1
ATOM 663 C C . ASN A 1 86 ? 6.330 -9.851 -14.465 1.00 76.56 86 ASN A C 1
ATOM 665 O O . ASN A 1 86 ? 5.373 -10.621 -14.423 1.00 76.56 86 ASN A O 1
ATOM 669 N N . LEU A 1 87 ? 7.553 -10.178 -14.042 1.00 82.12 87 LEU A N 1
ATOM 670 C CA . LEU A 1 87 ? 7.897 -11.492 -13.502 1.00 82.12 87 LEU A CA 1
ATOM 671 C C . LEU A 1 87 ? 7.417 -11.674 -12.052 1.00 82.12 87 LEU A C 1
ATOM 673 O O . LEU A 1 87 ? 7.210 -12.803 -11.625 1.00 82.12 87 LEU A O 1
ATOM 677 N N . GLY A 1 88 ? 7.257 -10.581 -11.291 1.00 81.31 88 GLY A N 1
ATOM 678 C CA . GLY A 1 88 ? 6.788 -10.623 -9.899 1.00 81.31 88 GLY A CA 1
ATOM 679 C C . GLY A 1 88 ? 7.651 -11.479 -8.961 1.00 81.31 88 GLY A C 1
ATOM 680 O O . GLY A 1 88 ? 7.143 -12.009 -7.978 1.00 81.31 88 GLY A O 1
ATOM 681 N N . TRP A 1 89 ? 8.940 -11.644 -9.271 1.00 84.38 89 TRP A N 1
ATOM 682 C CA . TRP A 1 89 ? 9.822 -12.618 -8.620 1.00 84.38 89 TRP A CA 1
ATOM 683 C C . TRP A 1 89 ? 10.315 -12.195 -7.229 1.00 84.38 89 TRP A C 1
ATOM 685 O O . TRP A 1 89 ? 10.809 -13.036 -6.481 1.00 84.38 89 TRP A O 1
ATOM 695 N N . LEU A 1 90 ? 10.217 -10.910 -6.866 1.00 82.56 90 LEU A N 1
ATOM 696 C CA . LEU A 1 90 ? 10.758 -10.408 -5.603 1.00 82.56 90 LEU A CA 1
ATOM 697 C C . LEU A 1 90 ? 9.956 -10.890 -4.371 1.00 82.56 90 LEU A C 1
ATOM 699 O O . LEU A 1 90 ? 8.794 -10.494 -4.205 1.00 82.56 90 LEU A O 1
ATOM 703 N N . PRO A 1 91 ? 10.581 -11.625 -3.424 1.00 69.00 91 PRO A N 1
ATOM 704 C CA . PRO A 1 91 ? 9.878 -12.310 -2.333 1.00 69.00 91 PRO A CA 1
ATOM 705 C C . PRO A 1 91 ? 9.566 -11.451 -1.090 1.00 69.00 91 PRO A C 1
ATOM 707 O O . PRO A 1 91 ? 9.282 -11.985 -0.022 1.00 69.00 91 PRO A O 1
ATOM 710 N N . PHE A 1 92 ? 9.562 -10.119 -1.185 1.00 63.06 92 PHE A N 1
ATOM 711 C CA . PHE A 1 92 ? 9.324 -9.249 -0.026 1.00 63.06 92 PHE A CA 1
ATOM 712 C C . PHE A 1 92 ? 8.293 -8.189 -0.345 1.00 63.06 92 PHE A C 1
ATOM 714 O O . PHE A 1 92 ? 8.583 -7.242 -1.070 1.00 63.06 92 PHE A O 1
ATOM 721 N N . SER A 1 93 ? 7.085 -8.311 0.201 1.00 69.00 93 SER A N 1
ATOM 722 C CA . SER A 1 93 ? 6.124 -7.215 0.157 1.00 69.00 93 SER A CA 1
ATOM 723 C C . SER A 1 93 ? 5.719 -6.810 1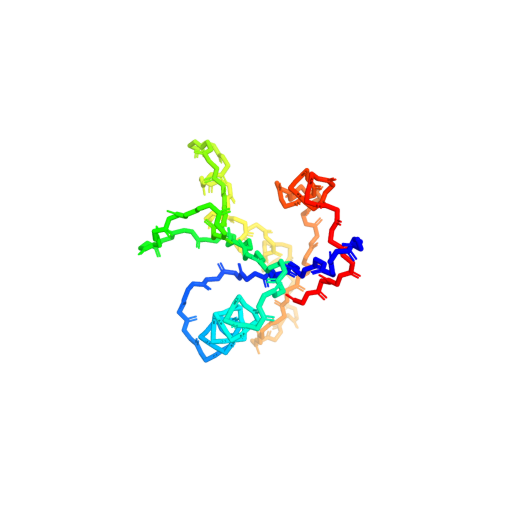.574 1.00 69.00 93 SER A C 1
ATOM 725 O O . SER A 1 93 ? 5.098 -7.613 2.275 1.00 69.00 93 SER A O 1
ATOM 727 N N . PRO A 1 94 ? 6.017 -5.564 2.002 1.00 72.81 94 PRO A N 1
ATOM 728 C CA . PRO A 1 94 ? 5.475 -4.976 3.230 1.00 72.81 94 PRO A CA 1
ATOM 729 C C . PRO A 1 94 ? 3.944 -5.057 3.311 1.00 72.81 94 PRO A C 1
ATOM 731 O O . PRO A 1 94 ? 3.377 -4.936 4.392 1.00 72.81 94 PRO A O 1
ATOM 734 N N . VAL A 1 95 ? 3.273 -5.308 2.181 1.00 82.25 95 VAL A N 1
ATOM 735 C CA . VAL A 1 95 ? 1.838 -5.577 2.135 1.00 82.25 95 VAL A CA 1
ATOM 736 C C . VAL A 1 95 ? 1.440 -6.813 2.939 1.00 82.25 95 VAL A C 1
ATOM 738 O O . VAL A 1 95 ? 0.344 -6.833 3.474 1.00 82.25 95 VAL A O 1
ATOM 741 N N . LEU A 1 96 ? 2.299 -7.832 3.077 1.00 87.50 96 LEU A N 1
ATOM 742 C CA . LEU A 1 96 ? 1.928 -9.094 3.731 1.00 87.50 96 LEU A CA 1
ATOM 743 C C . LEU A 1 96 ? 1.679 -8.918 5.229 1.00 87.50 96 LEU A C 1
ATOM 745 O O . LEU A 1 96 ? 0.728 -9.479 5.768 1.00 87.50 96 LEU A O 1
ATOM 749 N N . SER A 1 97 ? 2.514 -8.133 5.913 1.00 86.81 97 SER A N 1
ATOM 750 C CA . SER A 1 97 ? 2.299 -7.827 7.332 1.00 86.81 97 SER A CA 1
ATOM 751 C C . SER A 1 97 ? 1.033 -6.999 7.527 1.00 86.81 97 SER A C 1
ATOM 753 O O . SER A 1 97 ? 0.296 -7.205 8.488 1.00 86.81 97 SER A O 1
ATOM 755 N N . MET A 1 98 ? 0.747 -6.106 6.582 1.00 88.12 98 MET A N 1
ATOM 756 C CA . MET A 1 98 ? -0.470 -5.313 6.578 1.00 88.12 98 MET A CA 1
ATOM 757 C C . MET A 1 98 ? -1.708 -6.190 6.336 1.00 88.12 98 MET A C 1
ATOM 759 O O . MET A 1 98 ? -2.653 -6.119 7.115 1.00 88.12 98 MET A O 1
ATOM 763 N N . ILE A 1 99 ? -1.677 -7.071 5.335 1.00 92.62 99 ILE A N 1
ATOM 764 C CA . ILE A 1 99 ? -2.738 -8.039 5.030 1.00 92.62 99 ILE A CA 1
ATOM 765 C C . ILE A 1 99 ? -3.078 -8.851 6.278 1.00 92.62 99 ILE A C 1
ATOM 767 O O . ILE A 1 99 ? -4.242 -8.918 6.663 1.00 92.62 99 ILE A O 1
ATOM 771 N N . LYS A 1 100 ? -2.059 -9.397 6.954 1.00 92.81 100 LYS A N 1
ATOM 772 C CA . LYS A 1 100 ? -2.239 -10.146 8.205 1.00 92.81 100 LYS A CA 1
ATOM 773 C C . LYS A 1 100 ? -2.850 -9.290 9.316 1.00 92.81 100 LYS A C 1
ATOM 775 O O . LYS A 1 100 ? -3.642 -9.792 10.100 1.00 92.81 100 LYS A O 1
ATOM 780 N N . LYS A 1 101 ? -2.485 -8.006 9.389 1.00 92.12 101 LYS A N 1
ATOM 781 C CA . LYS A 1 101 ? -2.994 -7.074 10.403 1.00 92.12 101 LYS A CA 1
ATOM 782 C C . LYS A 1 101 ? -4.456 -6.684 10.169 1.00 92.12 101 LYS A C 1
ATOM 784 O O . LYS A 1 101 ? -5.212 -6.617 11.131 1.00 92.12 101 LYS A O 1
ATOM 789 N N . ILE A 1 102 ? -4.842 -6.382 8.928 1.00 93.50 102 ILE A N 1
ATOM 790 C CA . ILE A 1 102 ? -6.238 -6.052 8.596 1.00 93.50 102 ILE A CA 1
ATOM 791 C C . ILE A 1 102 ? -7.115 -7.296 8.688 1.00 93.50 102 ILE A C 1
ATOM 793 O O . ILE A 1 102 ? -8.245 -7.200 9.173 1.00 93.50 102 ILE A O 1
ATOM 797 N N . ASN A 1 103 ? -6.571 -8.435 8.251 1.00 95.38 103 ASN A N 1
ATOM 798 C CA . ASN A 1 103 ? -7.278 -9.697 8.091 1.00 95.38 103 ASN A CA 1
ATOM 799 C C . 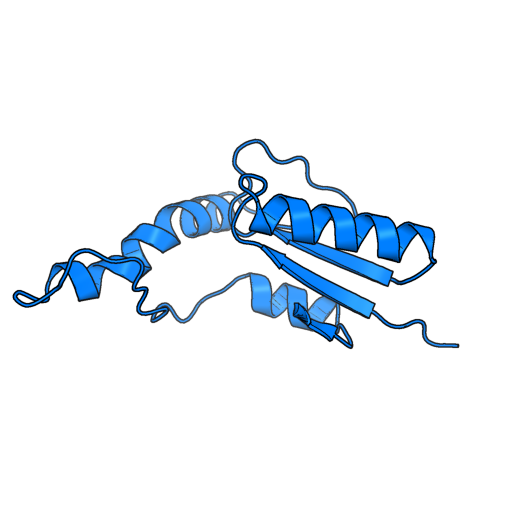ASN A 1 103 ? -8.590 -9.501 7.303 1.00 95.38 103 ASN A C 1
ATOM 801 O O . ASN A 1 103 ? -9.669 -9.640 7.881 1.00 95.38 103 ASN A O 1
ATOM 805 N N . PRO A 1 104 ? -8.506 -9.056 6.031 1.00 95.88 104 PRO A N 1
ATOM 806 C CA . PRO A 1 104 ? -9.689 -8.747 5.240 1.00 95.88 104 PRO A CA 1
ATOM 807 C C . PRO A 1 104 ? -10.395 -10.027 4.782 1.00 95.88 104 PRO A C 1
ATOM 809 O O . PRO A 1 104 ? -9.740 -11.019 4.468 1.00 95.88 104 PRO A O 1
ATOM 812 N N . ASP A 1 105 ? -11.718 -9.964 4.666 1.00 96.44 105 ASP A N 1
ATOM 813 C CA . ASP A 1 105 ? -12.528 -11.047 4.101 1.00 96.44 105 ASP A CA 1
ATOM 814 C C . ASP A 1 105 ? -12.412 -11.082 2.569 1.00 96.44 105 ASP A C 1
ATOM 816 O O . ASP A 1 105 ? -12.491 -12.142 1.952 1.00 96.44 105 ASP A O 1
ATOM 820 N N . ILE A 1 106 ? -12.202 -9.912 1.949 1.00 95.50 106 ILE A N 1
ATOM 821 C CA . ILE A 1 106 ? -12.062 -9.746 0.498 1.00 95.50 106 ILE A CA 1
ATOM 822 C C . ILE A 1 106 ? -10.800 -8.945 0.179 1.00 95.50 106 ILE A C 1
ATOM 824 O O . ILE A 1 106 ? -10.566 -7.872 0.743 1.00 95.50 106 ILE A O 1
ATOM 828 N N . MET A 1 107 ? -10.025 -9.431 -0.792 1.00 94.56 107 MET A N 1
ATOM 829 C CA . MET A 1 107 ? -8.930 -8.688 -1.418 1.00 94.56 107 MET A CA 1
ATOM 830 C C . MET A 1 107 ? -9.263 -8.377 -2.875 1.00 94.56 107 MET A C 1
ATOM 832 O O . MET A 1 107 ? -9.710 -9.264 -3.601 1.00 94.56 107 MET A O 1
ATOM 836 N N . HIS A 1 108 ? -9.033 -7.129 -3.284 1.00 91.69 108 HIS A N 1
ATOM 837 C CA . HIS A 1 108 ? -9.244 -6.640 -4.647 1.00 91.69 108 HIS A CA 1
ATOM 838 C C . HIS A 1 108 ? -8.002 -5.925 -5.178 1.00 91.69 108 HIS A C 1
ATOM 840 O O . HIS A 1 108 ? -7.626 -4.886 -4.590 1.00 91.69 108 HIS A O 1
#

Sequence (108 aa):
MLGMKVLHLNATLTGGAAQAALRLHYALLKKGVDSYVWLQDLQGGVLSDRILGPRTRLAKALSLMRPYLDKAPVLLYPKRKKGTFNLGWLPFSPVLSMIKKINPDIMH